Protein AF-A0A939LX01-F1 (afdb_monomer)

Foldseek 3Di:
DDDPVLLVLLVVLCVQQDDVPPPVLVVCCVVPNSNVSLVCLQVVDDDPVDDPVRSVVSSVRRNVSSPPVNSVVVVVVCVVVVHDDDDPPDPPPPPPPPVVVPPVPPDDDPPDDVVPPDPPPPDD

Radius of gyration: 18.38 Å; Cα contacts (8 Å, |Δi|>4): 75; chains: 1; bounding box: 56×34×45 Å

pLDDT: mean 80.39, std 18.79, range [39.0, 97.06]

Secondary structure (DSSP, 8-state):
---HHHHHHHHHHHHHHSPTT-HHHHHHHHHH-HHHHHHHHHH-PPPTTS-HHHHHHHHHHHHHHHSHHHHHHHHHHHHHTT-----TTSTTS-TTTTGGGGGGGSSS--S--GGG--------

Mean predicted aligned error: 10.66 Å

Solvent-accessible surface area (backbone atoms only — not comparable to full-atom values): 7794 Å² total; per-residue (Å²): 128,84,49,76,65,52,46,50,53,27,46,56,40,46,63,73,26,46,63,90,85,42,65,65,62,50,52,38,33,76,74,59,34,47,49,48,40,50,48,37,45,74,67,67,57,81,56,90,92,50,54,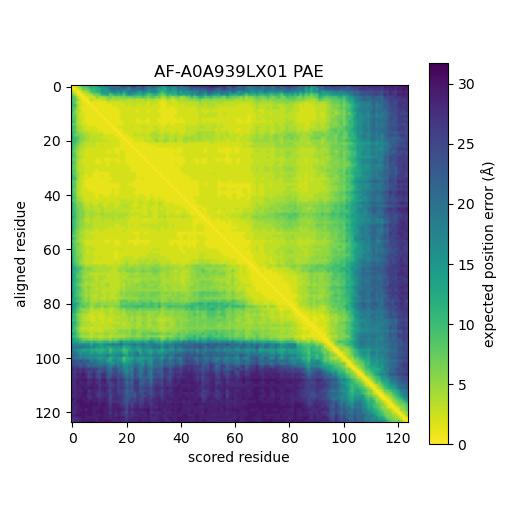69,71,63,42,53,56,49,38,70,59,28,33,74,43,59,33,68,69,52,42,50,51,52,50,51,55,34,56,78,67,74,53,80,88,80,50,91,87,39,90,85,41,67,70,84,60,62,62,63,75,65,60,85,72,69,71,98,71,87,87,76,63,83,87,72,67,71,79,79,79,79,83,130

Nearest PDB structures (foldseek):
  8sdc-assembly1_A  TM=2.779E-01  e=3.896E+00  Dechloromonas aromatica RCB

Organism: NCBI:txid1289170

Sequence (124 aa):
MPTDRGERDARIALAGACRPGDPVTGRLIDAYGTVETVAIARSGKRPALLTDAGFETWLAQVAPALDPGACEHRARLTEEQALTTLTPDDAAWPHTGLAAHGACRARGACAACPLDARPQRTDR

Structure (mmCIF, N/CA/C/O backbone):
data_AF-A0A939LX01-F1
#
_entry.id   AF-A0A939LX01-F1
#
loop_
_atom_site.group_PDB
_atom_site.id
_atom_site.type_symbol
_atom_site.label_atom_id
_atom_site.label_alt_id
_atom_site.label_comp_id
_atom_site.label_asym_id
_atom_site.label_entity_id
_atom_site.label_seq_id
_atom_site.pdbx_PDB_ins_code
_atom_site.Cartn_x
_atom_site.Cartn_y
_atom_site.Cartn_z
_atom_site.occupancy
_atom_site.B_iso_or_equiv
_atom_site.auth_seq_id
_atom_site.auth_comp_id
_atom_site.auth_asym_id
_atom_site.auth_atom_id
_atom_site.pdbx_PDB_model_num
ATOM 1 N N . MET A 1 1 ? 11.094 -12.178 9.849 1.00 40.12 1 MET A N 1
ATOM 2 C CA . MET A 1 1 ? 9.737 -12.477 9.352 1.00 40.12 1 MET A CA 1
ATOM 3 C C . MET A 1 1 ? 8.837 -11.342 9.805 1.00 40.12 1 MET A C 1
ATOM 5 O O . MET A 1 1 ? 8.866 -11.071 11.004 1.00 40.12 1 MET A O 1
ATOM 9 N N . PRO A 1 2 ? 8.146 -10.618 8.907 1.00 53.41 2 PRO A N 1
ATOM 10 C CA . PRO A 1 2 ? 7.139 -9.654 9.339 1.00 53.41 2 PRO A CA 1
ATOM 11 C C . PRO A 1 2 ? 6.099 -10.386 10.195 1.00 53.41 2 PRO A C 1
ATOM 13 O O . PRO A 1 2 ? 5.756 -11.531 9.912 1.00 53.41 2 PRO A O 1
ATOM 16 N N . THR A 1 3 ? 5.681 -9.769 11.295 1.00 66.06 3 THR A N 1
ATOM 17 C CA . THR A 1 3 ? 4.610 -10.314 12.132 1.00 66.06 3 THR A CA 1
ATOM 18 C C . THR A 1 3 ? 3.285 -10.204 11.376 1.00 66.06 3 THR A C 1
ATOM 20 O O . THR A 1 3 ? 3.114 -9.271 10.591 1.00 66.06 3 THR A O 1
ATOM 23 N N . ASP A 1 4 ? 2.327 -11.096 11.639 1.00 73.25 4 ASP A N 1
ATOM 24 C CA . ASP A 1 4 ? 0.997 -11.057 10.998 1.00 73.25 4 ASP A CA 1
ATOM 25 C C . ASP A 1 4 ? 0.321 -9.679 11.141 1.00 73.25 4 ASP A C 1
ATOM 27 O O . ASP A 1 4 ? -0.363 -9.200 10.238 1.00 73.25 4 ASP A O 1
ATOM 31 N N . ARG A 1 5 ? 0.593 -8.987 12.258 1.00 80.50 5 ARG A N 1
ATOM 32 C CA . ARG A 1 5 ? 0.166 -7.601 12.492 1.00 80.50 5 ARG A CA 1
ATOM 33 C C . ARG A 1 5 ? 0.805 -6.611 11.513 1.00 80.50 5 ARG A C 1
ATOM 35 O O . ARG A 1 5 ? 0.096 -5.794 10.943 1.00 80.50 5 ARG A O 1
ATOM 42 N N . GLY A 1 6 ? 2.118 -6.692 11.291 1.00 87.06 6 GLY A N 1
ATOM 43 C CA . GLY A 1 6 ? 2.819 -5.783 10.380 1.00 87.06 6 GLY A CA 1
ATOM 44 C C . GLY A 1 6 ? 2.374 -5.940 8.924 1.00 87.06 6 GLY A C 1
ATOM 45 O O . GLY A 1 6 ? 2.219 -4.947 8.218 1.00 87.06 6 GLY A O 1
ATOM 46 N N . GLU A 1 7 ? 2.107 -7.175 8.493 1.00 89.62 7 GLU A N 1
ATOM 47 C CA . GLU A 1 7 ? 1.551 -7.463 7.164 1.00 89.62 7 GLU A CA 1
ATOM 48 C C . GLU A 1 7 ? 0.134 -6.887 7.010 1.00 89.62 7 GLU A C 1
ATOM 50 O O . GLU A 1 7 ? -0.167 -6.225 6.013 1.00 89.62 7 GLU A O 1
ATOM 55 N N . ARG A 1 8 ? -0.728 -7.076 8.019 1.00 89.50 8 ARG A N 1
ATOM 56 C CA . ARG A 1 8 ? -2.073 -6.487 8.045 1.00 89.50 8 ARG A CA 1
ATOM 57 C C . ARG A 1 8 ? -2.021 -4.965 7.917 1.00 89.50 8 ARG A C 1
ATOM 59 O O . ARG A 1 8 ? -2.693 -4.402 7.053 1.00 89.50 8 ARG A O 1
ATOM 66 N N . ASP A 1 9 ? -1.222 -4.310 8.753 1.00 89.19 9 ASP A N 1
ATOM 67 C CA . ASP A 1 9 ? -1.140 -2.850 8.794 1.00 89.19 9 ASP A CA 1
ATOM 68 C C . ASP A 1 9 ? -0.612 -2.293 7.463 1.00 89.19 9 ASP A C 1
ATOM 70 O O . ASP A 1 9 ? -1.153 -1.319 6.935 1.00 89.19 9 ASP A O 1
ATOM 74 N N . ALA A 1 10 ? 0.379 -2.958 6.859 1.00 92.25 10 ALA A N 1
ATOM 75 C CA . ALA A 1 10 ? 0.899 -2.590 5.546 1.00 92.25 10 ALA A CA 1
ATOM 76 C C . ALA A 1 10 ? -0.162 -2.708 4.438 1.00 92.25 10 ALA A C 1
ATOM 78 O O . ALA A 1 10 ? -0.283 -1.800 3.611 1.00 92.25 10 ALA A O 1
ATOM 79 N N . ARG A 1 11 ? -0.982 -3.769 4.439 1.00 91.94 11 ARG A N 1
ATOM 80 C CA . ARG A 1 11 ? -2.102 -3.922 3.492 1.00 91.94 11 ARG A CA 1
ATOM 81 C C . ARG A 1 11 ? -3.122 -2.798 3.632 1.00 91.94 11 ARG A C 1
ATOM 83 O O . ARG A 1 11 ? -3.526 -2.222 2.625 1.00 91.94 11 ARG A O 1
ATOM 90 N N . ILE A 1 12 ? -3.508 -2.457 4.860 1.00 90.44 12 ILE A N 1
ATOM 91 C CA . ILE A 1 12 ? -4.475 -1.381 5.140 1.00 90.44 12 ILE A CA 1
ATOM 92 C C . ILE A 1 12 ? -3.916 -0.016 4.715 1.00 90.44 12 ILE A C 1
ATOM 94 O O . ILE A 1 12 ? -4.627 0.811 4.127 1.00 90.44 12 ILE A O 1
ATOM 98 N N . ALA A 1 13 ? -2.632 0.226 4.982 1.00 91.69 13 ALA A N 1
ATOM 99 C CA . ALA A 1 13 ? -1.962 1.454 4.587 1.00 91.69 13 ALA A CA 1
ATOM 100 C C . ALA A 1 13 ? -1.948 1.596 3.056 1.00 91.69 13 ALA A C 1
ATOM 102 O O . ALA A 1 13 ? -2.442 2.600 2.536 1.00 91.69 13 ALA A O 1
ATOM 103 N N . LEU A 1 14 ? -1.489 0.561 2.338 1.00 93.38 14 LEU A N 1
ATOM 104 C CA . LEU A 1 14 ? -1.448 0.535 0.873 1.00 93.38 14 LEU A CA 1
ATOM 105 C C . LEU A 1 14 ? -2.840 0.643 0.247 1.00 93.38 14 LEU A C 1
ATOM 107 O O . LEU A 1 14 ? -2.998 1.386 -0.718 1.00 93.38 14 LEU A O 1
ATOM 111 N N . ALA A 1 15 ? -3.851 -0.030 0.803 1.00 91.19 15 ALA A N 1
ATOM 112 C CA . ALA 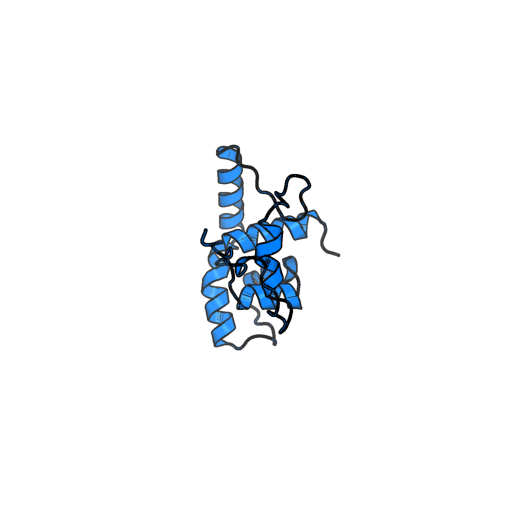A 1 15 ? -5.222 0.022 0.296 1.00 91.19 15 ALA A CA 1
ATOM 113 C C . ALA A 1 15 ? -5.814 1.439 0.324 1.00 91.19 15 ALA A C 1
ATOM 115 O O . ALA A 1 15 ? -6.571 1.799 -0.572 1.00 91.19 15 ALA A O 1
ATOM 116 N N . GLY A 1 16 ? -5.460 2.253 1.324 1.00 90.00 16 GLY A N 1
ATOM 117 C CA . GLY A 1 16 ? -5.905 3.649 1.376 1.00 90.00 16 GLY A CA 1
ATOM 118 C C . GLY A 1 16 ? -4.995 4.643 0.656 1.00 90.00 16 GLY A C 1
ATOM 119 O O . GLY A 1 16 ? -5.410 5.777 0.448 1.00 90.00 16 GLY A O 1
ATOM 120 N N . ALA A 1 17 ? -3.773 4.247 0.292 1.00 92.38 17 ALA A N 1
ATOM 121 C CA . ALA A 1 17 ? -2.819 5.118 -0.394 1.00 92.38 17 ALA A CA 1
ATOM 122 C C . ALA A 1 17 ? -2.776 4.899 -1.914 1.00 92.38 17 ALA A C 1
ATOM 124 O O . ALA A 1 17 ? -2.446 5.812 -2.667 1.00 92.38 17 ALA A O 1
ATOM 125 N N . CYS A 1 18 ? -3.092 3.691 -2.380 1.00 93.06 18 CYS A N 1
ATOM 126 C CA . CYS A 1 18 ? -2.969 3.308 -3.780 1.00 93.06 18 CYS A CA 1
ATOM 127 C C . CYS A 1 18 ? -4.327 3.284 -4.476 1.00 93.06 18 CYS A C 1
ATOM 129 O O . CYS A 1 18 ? -5.344 2.892 -3.904 1.00 93.06 18 CYS A O 1
ATOM 131 N N . ARG A 1 19 ? -4.329 3.611 -5.771 1.00 88.12 19 ARG A N 1
ATOM 132 C CA . ARG A 1 19 ? -5.506 3.374 -6.609 1.00 88.12 19 ARG A CA 1
ATOM 133 C C . ARG A 1 19 ? -5.756 1.865 -6.743 1.00 88.12 19 ARG A C 1
ATOM 135 O O . ARG A 1 19 ? -4.798 1.112 -6.948 1.00 88.12 19 ARG A O 1
ATOM 142 N N . PRO A 1 20 ? -7.019 1.407 -6.691 1.00 87.31 20 PRO A N 1
ATOM 143 C CA . PRO A 1 20 ? -7.346 0.018 -6.982 1.00 87.31 20 PRO A CA 1
ATOM 144 C C . PRO A 1 20 ? -6.797 -0.404 -8.349 1.00 87.31 20 PRO A C 1
ATOM 146 O O . PRO A 1 20 ? -7.013 0.269 -9.356 1.00 87.31 20 PRO A O 1
ATOM 149 N N . GLY A 1 21 ? -6.069 -1.520 -8.380 1.00 86.00 21 GLY A N 1
ATOM 150 C CA . GLY A 1 21 ? -5.480 -2.055 -9.607 1.00 86.00 21 GLY A CA 1
ATOM 151 C C . GLY A 1 21 ? -4.214 -1.347 -10.103 1.00 86.00 21 GLY A C 1
ATOM 152 O O . GLY A 1 21 ? -3.769 -1.684 -11.206 1.00 86.00 21 GLY A O 1
ATOM 153 N N . ASP A 1 22 ? -3.620 -0.433 -9.320 1.00 91.25 22 ASP A N 1
ATOM 154 C CA . ASP A 1 22 ? -2.364 0.232 -9.680 1.00 91.25 22 ASP A CA 1
ATOM 155 C C . ASP A 1 22 ? -1.268 -0.798 -10.037 1.00 91.25 22 ASP A C 1
ATOM 157 O O . ASP A 1 22 ? -0.926 -1.667 -9.223 1.00 91.25 22 ASP A O 1
ATOM 161 N N . PRO A 1 23 ? -0.733 -0.765 -11.271 1.00 91.50 23 PRO A N 1
ATOM 162 C CA . PRO A 1 23 ? 0.184 -1.794 -11.740 1.00 91.50 23 PRO A CA 1
ATOM 163 C C . PRO A 1 23 ? 1.573 -1.693 -11.103 1.00 91.50 23 PRO A C 1
ATOM 165 O O . PRO A 1 23 ? 2.261 -2.711 -11.039 1.00 91.50 23 PRO A O 1
ATOM 168 N N . VAL A 1 24 ? 1.998 -0.511 -10.645 1.00 95.44 24 VAL A N 1
ATOM 169 C CA . VAL A 1 24 ? 3.309 -0.327 -10.008 1.00 95.44 24 VAL A CA 1
ATOM 170 C C . VAL A 1 24 ? 3.269 -0.884 -8.592 1.00 95.44 24 VAL A C 1
ATOM 172 O O . VAL A 1 24 ? 4.102 -1.724 -8.260 1.00 95.44 24 VAL A O 1
ATOM 175 N N . THR A 1 25 ? 2.250 -0.524 -7.808 1.00 95.25 25 THR A N 1
ATOM 176 C CA . THR A 1 25 ? 2.012 -1.103 -6.482 1.00 95.25 25 THR A CA 1
ATOM 177 C C . THR A 1 25 ? 1.883 -2.621 -6.564 1.00 95.25 25 THR A C 1
ATOM 179 O O . THR A 1 25 ? 2.534 -3.318 -5.794 1.00 95.25 25 THR A O 1
ATOM 182 N N . GLY A 1 26 ? 1.113 -3.149 -7.525 1.00 93.75 26 GLY A N 1
ATOM 183 C CA . GLY A 1 26 ? 0.980 -4.598 -7.711 1.00 93.75 26 GLY A CA 1
ATOM 184 C C . GLY A 1 26 ? 2.325 -5.291 -7.951 1.00 93.75 26 GLY A C 1
ATOM 185 O O . GLY A 1 26 ? 2.655 -6.244 -7.255 1.00 93.75 26 GLY A O 1
ATOM 186 N N . ARG A 1 27 ? 3.152 -4.761 -8.865 1.00 94.81 27 ARG A N 1
ATOM 187 C CA . ARG A 1 27 ? 4.497 -5.308 -9.129 1.00 94.81 27 ARG A CA 1
ATOM 188 C C . ARG A 1 27 ? 5.419 -5.240 -7.914 1.00 94.81 27 ARG A C 1
ATOM 190 O O . ARG A 1 27 ? 6.221 -6.147 -7.723 1.00 94.81 27 ARG A O 1
ATOM 197 N N . LEU A 1 28 ? 5.343 -4.166 -7.129 1.00 96.06 28 LEU A N 1
ATOM 198 C CA . LEU A 1 28 ? 6.152 -4.018 -5.920 1.00 96.06 28 LEU A CA 1
ATOM 199 C C . LEU A 1 28 ? 5.733 -5.019 -4.841 1.00 96.06 28 LEU A C 1
ATOM 201 O O . LEU A 1 28 ? 6.601 -5.665 -4.261 1.00 96.06 28 LEU A O 1
ATOM 205 N N . ILE A 1 29 ? 4.428 -5.218 -4.637 1.00 94.94 29 ILE A N 1
ATOM 206 C CA . ILE A 1 29 ? 3.910 -6.229 -3.708 1.00 94.94 29 ILE A CA 1
ATOM 207 C C . ILE A 1 29 ? 4.332 -7.633 -4.153 1.00 94.94 29 ILE A C 1
ATOM 209 O O . ILE A 1 29 ? 4.816 -8.399 -3.325 1.00 94.94 29 ILE A O 1
ATOM 213 N N . ASP A 1 30 ? 4.218 -7.954 -5.444 1.00 94.00 30 ASP A N 1
ATOM 214 C CA . ASP A 1 30 ? 4.619 -9.262 -5.979 1.00 94.00 30 ASP A CA 1
ATOM 215 C C . ASP A 1 30 ? 6.127 -9.526 -5.810 1.00 94.00 30 ASP A C 1
ATOM 217 O O . ASP A 1 30 ? 6.538 -10.665 -5.590 1.00 94.00 30 ASP A O 1
ATOM 221 N N . ALA A 1 31 ? 6.962 -8.486 -5.924 1.00 95.62 31 ALA A N 1
ATOM 222 C CA . ALA A 1 31 ? 8.419 -8.610 -5.858 1.00 95.62 31 ALA A CA 1
ATOM 223 C C . ALA A 1 31 ? 8.989 -8.550 -4.431 1.00 95.62 31 ALA A C 1
ATOM 225 O O . ALA A 1 31 ? 9.986 -9.212 -4.147 1.00 95.62 31 ALA A O 1
ATOM 226 N N . TYR A 1 32 ? 8.392 -7.742 -3.552 1.00 95.31 32 TYR A N 1
ATOM 227 C CA . TYR A 1 32 ? 8.969 -7.382 -2.252 1.00 95.31 32 TYR A CA 1
ATOM 228 C C . TYR A 1 32 ? 8.039 -7.660 -1.061 1.00 95.31 32 TYR A C 1
ATOM 230 O O . TYR A 1 32 ? 8.491 -7.673 0.082 1.00 95.31 32 TYR A O 1
ATOM 238 N N . GLY A 1 33 ? 6.750 -7.903 -1.299 1.00 94.44 33 GLY A N 1
ATOM 239 C CA . GLY A 1 33 ? 5.731 -7.985 -0.254 1.00 94.44 33 GLY A CA 1
ATOM 240 C C . GLY A 1 33 ? 5.201 -6.612 0.172 1.00 94.44 33 GLY A C 1
ATOM 241 O O . GLY A 1 33 ? 5.717 -5.559 -0.214 1.00 94.44 33 GLY A O 1
ATOM 242 N N . THR A 1 34 ? 4.130 -6.607 0.968 1.00 95.00 34 THR A N 1
ATOM 243 C CA . THR A 1 34 ? 3.405 -5.370 1.309 1.00 95.00 34 THR A CA 1
ATOM 244 C C . THR A 1 34 ? 4.195 -4.491 2.278 1.00 95.00 34 THR A C 1
ATOM 246 O O . THR A 1 34 ? 4.318 -3.288 2.049 1.00 95.00 34 THR A O 1
ATOM 249 N N . VAL A 1 35 ? 4.803 -5.092 3.305 1.00 95.44 35 VAL A N 1
ATOM 250 C CA . VAL A 1 35 ? 5.626 -4.387 4.300 1.00 95.44 35 VAL A CA 1
ATOM 251 C C . VAL A 1 35 ? 6.797 -3.665 3.635 1.00 95.44 35 VAL A C 1
ATOM 253 O O . VAL A 1 35 ? 6.995 -2.470 3.856 1.00 95.44 35 VAL A O 1
ATOM 256 N N . GLU A 1 36 ? 7.538 -4.358 2.771 1.00 96.19 36 GLU A N 1
ATOM 257 C CA . GLU A 1 36 ? 8.678 -3.762 2.072 1.00 96.19 36 GLU A CA 1
ATOM 258 C C . GLU A 1 36 ? 8.226 -2.708 1.053 1.00 96.19 36 GLU A C 1
ATOM 260 O O . GLU A 1 36 ? 8.868 -1.675 0.903 1.00 96.19 36 GLU A O 1
ATOM 265 N N . THR A 1 37 ? 7.070 -2.893 0.408 1.00 96.69 37 THR A N 1
ATOM 266 C CA . THR A 1 37 ? 6.497 -1.874 -0.490 1.00 96.69 37 THR A CA 1
ATOM 267 C C . THR A 1 37 ? 6.200 -0.564 0.252 1.00 96.69 37 THR A C 1
ATOM 269 O O . THR A 1 37 ? 6.488 0.518 -0.264 1.00 96.69 37 THR A O 1
ATOM 272 N N . VAL A 1 38 ? 5.689 -0.636 1.487 1.00 95.69 38 VAL A N 1
ATOM 273 C CA . VAL A 1 38 ? 5.521 0.548 2.350 1.00 95.69 38 VAL A CA 1
ATOM 274 C C . VAL A 1 38 ? 6.878 1.155 2.721 1.00 95.69 38 VAL A C 1
ATOM 276 O O . VAL A 1 38 ? 7.027 2.377 2.695 1.00 95.69 38 VAL A O 1
ATOM 279 N N . ALA A 1 39 ? 7.884 0.334 3.033 1.00 95.19 39 ALA A N 1
ATOM 280 C CA . ALA A 1 39 ? 9.232 0.812 3.348 1.00 95.19 39 ALA A CA 1
ATOM 281 C C . ALA A 1 39 ? 9.898 1.522 2.154 1.00 95.19 39 ALA A C 1
ATOM 283 O O . ALA A 1 39 ? 10.525 2.571 2.322 1.00 95.19 39 ALA A O 1
ATOM 284 N N . ILE A 1 40 ? 9.703 1.016 0.935 1.00 96.50 40 ILE A N 1
ATOM 285 C CA . ILE A 1 40 ? 10.146 1.652 -0.311 1.00 96.50 40 ILE A CA 1
ATOM 286 C C . ILE A 1 40 ? 9.493 3.031 -0.469 1.00 96.50 40 ILE A C 1
ATOM 288 O O . ILE A 1 40 ? 10.194 4.014 -0.714 1.00 96.50 40 ILE A O 1
ATOM 292 N N . ALA A 1 41 ? 8.176 3.133 -0.262 1.00 95.56 41 ALA A N 1
ATOM 293 C CA . ALA A 1 41 ? 7.471 4.413 -0.338 1.00 95.56 41 ALA A CA 1
ATOM 294 C C . ALA A 1 41 ? 7.956 5.414 0.724 1.00 95.56 41 ALA A C 1
ATOM 296 O O . ALA A 1 41 ? 8.132 6.592 0.436 1.00 95.56 41 ALA A O 1
ATOM 297 N N . ARG A 1 42 ? 8.206 4.958 1.955 1.00 93.50 42 ARG A N 1
ATOM 298 C CA . ARG A 1 42 ? 8.663 5.831 3.050 1.00 93.50 42 ARG A CA 1
ATOM 299 C C . ARG A 1 42 ? 10.115 6.268 2.905 1.00 93.50 42 ARG A C 1
ATOM 301 O O . ARG A 1 42 ? 10.454 7.389 3.259 1.00 93.50 42 ARG A O 1
ATOM 308 N N . SER A 1 43 ? 10.974 5.383 2.409 1.00 94.25 43 SER A N 1
ATOM 309 C CA . SER A 1 43 ? 12.393 5.688 2.210 1.00 94.25 43 SER A CA 1
ATOM 310 C C . SER A 1 43 ? 12.646 6.556 0.980 1.00 94.25 43 SER A C 1
ATOM 312 O O . SER A 1 43 ? 13.706 7.170 0.885 1.00 94.25 43 SER A O 1
ATOM 3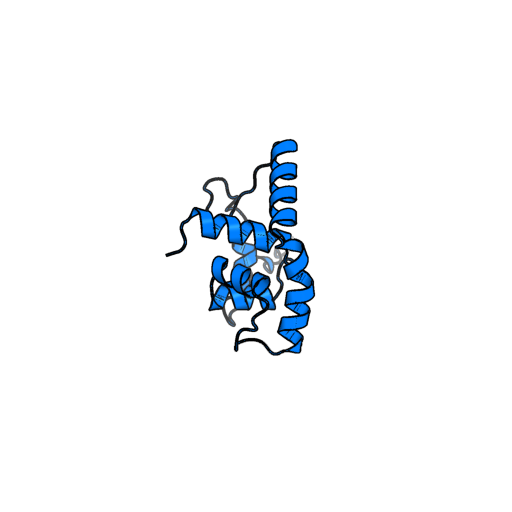14 N N . GLY A 1 44 ? 11.723 6.564 0.010 1.00 94.25 44 GLY A N 1
ATOM 315 C CA . GLY A 1 44 ? 11.928 7.215 -1.283 1.00 94.25 44 GLY A CA 1
ATOM 316 C C . GLY A 1 44 ? 13.078 6.602 -2.091 1.00 94.25 44 GLY A C 1
ATOM 317 O O . GLY A 1 44 ? 13.505 7.175 -3.091 1.00 94.25 44 GLY A O 1
ATOM 318 N N . LYS A 1 45 ? 13.603 5.438 -1.684 1.00 95.31 45 LYS A N 1
ATOM 319 C CA . LYS A 1 45 ? 14.694 4.769 -2.387 1.00 95.31 45 LYS A CA 1
ATOM 320 C C . LYS A 1 45 ? 14.127 3.929 -3.521 1.00 95.31 45 LYS A C 1
ATOM 322 O O . LYS A 1 45 ? 13.426 2.945 -3.288 1.00 95.31 45 LYS A O 1
ATOM 327 N N . ARG A 1 46 ? 14.482 4.285 -4.755 1.00 96.00 46 ARG A N 1
ATOM 328 C CA . ARG A 1 46 ? 13.999 3.568 -5.933 1.00 96.00 46 ARG A CA 1
ATOM 329 C C . ARG A 1 46 ? 14.508 2.117 -5.969 1.00 96.00 46 ARG A C 1
ATOM 331 O O . ARG A 1 46 ? 15.723 1.899 -5.941 1.00 96.00 46 ARG A O 1
ATOM 338 N N . PRO A 1 47 ? 13.619 1.123 -6.129 1.00 94.56 47 PRO A N 1
ATOM 339 C CA . PRO A 1 47 ? 14.014 -0.246 -6.427 1.00 94.56 47 PRO A CA 1
ATOM 340 C C . PRO A 1 47 ? 14.457 -0.393 -7.890 1.00 94.56 47 PRO A C 1
ATOM 342 O O . PRO A 1 47 ? 13.893 0.223 -8.795 1.00 94.56 47 PRO A O 1
ATOM 345 N N . ALA A 1 48 ? 15.422 -1.280 -8.147 1.00 94.19 48 ALA A N 1
ATOM 346 C CA . ALA A 1 48 ? 15.958 -1.521 -9.493 1.00 94.19 48 ALA A CA 1
ATOM 347 C C . ALA A 1 48 ? 14.895 -1.969 -10.518 1.00 94.19 48 ALA A C 1
ATOM 349 O O . ALA A 1 48 ? 15.071 -1.757 -11.713 1.00 94.19 48 ALA A O 1
ATOM 350 N N . LEU A 1 49 ? 13.786 -2.550 -10.044 1.00 93.81 49 LEU A N 1
ATOM 351 C CA . LEU A 1 49 ? 12.656 -3.005 -10.857 1.00 93.81 49 LEU A CA 1
ATOM 352 C C . LEU A 1 49 ? 11.937 -1.869 -11.609 1.00 93.81 49 LEU A C 1
ATOM 354 O O . LEU A 1 49 ? 11.262 -2.127 -12.605 1.00 93.81 49 LEU A O 1
ATOM 358 N N . LEU A 1 50 ? 12.037 -0.625 -11.130 1.00 94.69 50 LEU A N 1
ATOM 359 C CA . LEU A 1 50 ? 11.312 0.518 -11.682 1.00 94.69 50 LEU A CA 1
ATOM 360 C C . LEU A 1 50 ? 12.256 1.513 -12.357 1.00 94.69 50 LEU A C 1
ATOM 362 O O . LEU A 1 50 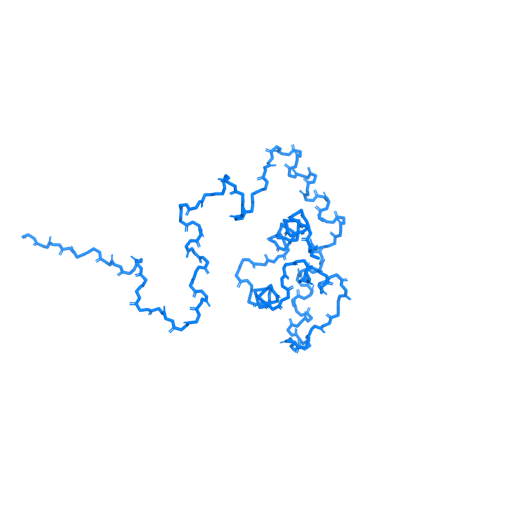? 13.362 1.762 -11.884 1.00 94.69 50 LEU A O 1
ATOM 366 N N . THR A 1 51 ? 11.778 2.133 -13.436 1.00 96.31 51 THR A N 1
ATOM 367 C CA . THR A 1 51 ? 12.387 3.332 -14.038 1.00 96.31 51 THR A CA 1
ATOM 368 C C . THR A 1 51 ? 12.289 4.523 -13.084 1.00 96.31 51 THR A C 1
ATOM 370 O O . THR A 1 51 ? 11.326 4.575 -12.318 1.00 96.31 51 THR A O 1
ATOM 373 N N . ASP A 1 52 ? 13.178 5.513 -13.205 1.00 95.62 52 ASP A N 1
ATOM 374 C CA . ASP A 1 52 ? 13.129 6.742 -12.393 1.00 95.62 52 ASP A CA 1
ATOM 375 C C . ASP A 1 52 ? 11.752 7.426 -12.469 1.00 95.62 52 ASP A C 1
ATOM 377 O O . ASP A 1 52 ? 11.056 7.509 -11.462 1.00 95.62 52 ASP A O 1
ATOM 381 N N . ALA A 1 53 ? 11.282 7.767 -13.674 1.00 96.19 53 ALA A N 1
ATOM 382 C CA . ALA A 1 53 ? 9.996 8.451 -13.864 1.00 96.19 53 ALA A CA 1
ATOM 383 C C . ALA A 1 53 ? 8.786 7.664 -13.317 1.00 96.19 53 ALA A C 1
ATOM 385 O O . ALA A 1 53 ? 7.876 8.229 -12.706 1.00 96.19 53 ALA A O 1
ATOM 386 N N . GLY A 1 54 ? 8.770 6.342 -13.525 1.00 94.69 54 GLY A N 1
ATOM 387 C CA . GLY A 1 54 ? 7.714 5.466 -13.007 1.00 94.69 54 GLY A CA 1
ATOM 388 C C . GLY A 1 54 ? 7.701 5.392 -11.479 1.00 94.69 54 GLY A C 1
ATOM 389 O O . GLY A 1 54 ? 6.629 5.393 -10.876 1.00 94.69 54 GLY A O 1
ATOM 390 N N . PHE A 1 55 ? 8.880 5.372 -10.854 1.00 96.69 55 PHE A N 1
ATOM 391 C CA . PHE A 1 55 ? 9.005 5.401 -9.403 1.00 96.69 55 PHE A CA 1
ATOM 392 C C . PHE A 1 55 ? 8.599 6.756 -8.824 1.00 96.69 55 PHE A C 1
ATOM 394 O O . PHE A 1 55 ? 7.808 6.783 -7.892 1.00 96.69 55 PHE A O 1
ATOM 401 N N . GLU A 1 56 ? 9.068 7.865 -9.394 1.00 97.06 56 GLU A N 1
ATOM 402 C CA . GLU A 1 56 ? 8.719 9.215 -8.937 1.00 97.06 56 GLU A CA 1
ATOM 403 C C . GLU A 1 56 ? 7.213 9.476 -9.028 1.00 97.06 56 GLU A C 1
ATOM 405 O O . GLU A 1 56 ? 6.612 9.980 -8.080 1.00 97.06 56 GLU A O 1
ATOM 410 N N . THR A 1 57 ? 6.582 9.064 -10.132 1.00 96.25 57 THR A N 1
ATOM 411 C CA . THR A 1 57 ? 5.129 9.199 -10.317 1.00 96.25 57 THR A CA 1
ATOM 412 C C . THR A 1 57 ? 4.357 8.405 -9.265 1.00 96.25 57 THR A C 1
ATOM 414 O O . THR A 1 57 ? 3.402 8.912 -8.679 1.00 96.25 57 THR A O 1
ATOM 417 N N . TRP A 1 58 ? 4.763 7.158 -9.021 1.00 96.25 58 TRP A N 1
ATOM 418 C CA . TRP A 1 58 ? 4.146 6.311 -8.003 1.00 96.25 58 TRP A CA 1
ATOM 419 C C . TRP A 1 58 ? 4.367 6.872 -6.593 1.00 96.25 58 TRP A C 1
ATOM 421 O O . TRP A 1 58 ? 3.422 6.986 -5.814 1.00 96.25 58 TRP A O 1
ATOM 431 N N . LEU A 1 59 ? 5.593 7.294 -6.286 1.00 96.81 59 LEU A N 1
ATOM 432 C CA . LEU A 1 59 ? 5.969 7.832 -4.986 1.00 96.81 59 LEU A CA 1
ATOM 433 C C . LEU A 1 59 ? 5.187 9.110 -4.669 1.00 96.81 59 LEU A C 1
ATOM 435 O O . LEU A 1 59 ? 4.638 9.228 -3.577 1.00 96.81 59 LEU A O 1
ATOM 439 N N . ALA A 1 60 ? 5.065 10.026 -5.632 1.00 95.62 60 ALA A N 1
ATOM 440 C CA . ALA A 1 60 ? 4.293 11.257 -5.477 1.00 95.62 60 ALA A CA 1
ATOM 441 C C . ALA A 1 60 ? 2.803 10.996 -5.195 1.00 95.62 60 ALA A C 1
ATOM 443 O O . ALA A 1 60 ? 2.166 11.774 -4.488 1.00 95.62 60 ALA A O 1
ATOM 444 N N . GLN A 1 61 ? 2.246 9.901 -5.725 1.00 93.56 61 GLN A N 1
ATOM 445 C CA . GLN A 1 61 ? 0.858 9.505 -5.470 1.00 93.56 61 GLN A CA 1
ATOM 446 C C . GLN A 1 61 ? 0.682 8.859 -4.093 1.00 93.56 61 GLN A C 1
ATOM 448 O O . GLN A 1 61 ? -0.300 9.133 -3.409 1.00 93.56 61 GLN A O 1
ATOM 453 N N . VAL A 1 62 ? 1.616 7.995 -3.693 1.00 94.69 62 VAL A N 1
ATOM 454 C CA . VAL A 1 62 ? 1.433 7.082 -2.558 1.00 94.69 62 VAL A CA 1
ATOM 455 C C . VAL A 1 62 ? 2.013 7.636 -1.255 1.00 94.69 62 VAL A C 1
ATOM 457 O O . VAL A 1 62 ? 1.395 7.485 -0.200 1.00 94.69 62 VAL A O 1
ATOM 460 N N . ALA A 1 63 ? 3.174 8.295 -1.299 1.00 93.88 63 ALA A N 1
ATOM 461 C CA . ALA A 1 63 ? 3.888 8.740 -0.101 1.00 93.88 63 ALA A CA 1
ATOM 462 C C . ALA A 1 63 ? 3.066 9.669 0.816 1.00 93.88 63 ALA A C 1
ATOM 464 O O . ALA A 1 63 ? 3.066 9.415 2.021 1.00 93.88 63 ALA A O 1
ATOM 465 N N . PRO A 1 64 ? 2.307 10.667 0.309 1.00 91.94 64 PRO A N 1
ATOM 466 C CA . PRO A 1 64 ? 1.523 11.552 1.176 1.00 91.94 64 PRO A CA 1
ATOM 467 C C . PRO A 1 64 ? 0.484 10.813 2.030 1.00 91.94 64 PRO A C 1
ATOM 469 O O . PRO A 1 64 ? 0.217 11.203 3.162 1.00 91.94 64 PRO A O 1
ATOM 472 N N . ALA A 1 65 ? -0.092 9.728 1.505 1.00 88.88 65 ALA A N 1
ATOM 473 C CA . ALA A 1 65 ? -1.116 8.941 2.189 1.00 88.88 65 ALA A CA 1
ATOM 474 C C . ALA A 1 65 ? -0.544 7.832 3.095 1.00 88.88 65 ALA A C 1
ATOM 476 O O . ALA A 1 65 ? -1.290 7.254 3.888 1.00 88.88 65 ALA A O 1
ATOM 477 N N . LEU A 1 66 ? 0.758 7.531 2.977 1.00 91.50 66 LEU A N 1
ATOM 478 C CA . LEU A 1 66 ? 1.495 6.587 3.832 1.00 91.50 66 LEU A CA 1
ATOM 479 C C . LEU A 1 66 ? 2.279 7.264 4.967 1.00 91.50 66 LEU A C 1
ATOM 481 O O . LEU A 1 66 ? 2.935 6.566 5.758 1.00 91.50 66 LEU A O 1
ATOM 485 N N . ASP A 1 67 ? 2.206 8.594 5.047 1.00 86.88 67 ASP A N 1
ATOM 486 C CA . ASP A 1 67 ? 2.684 9.362 6.190 1.00 86.88 67 ASP A CA 1
ATOM 487 C C . ASP A 1 67 ? 2.096 8.782 7.497 1.00 86.88 67 ASP A C 1
ATOM 489 O O . ASP A 1 67 ? 0.896 8.479 7.541 1.00 86.88 67 ASP A O 1
ATOM 493 N N . PRO A 1 68 ? 2.911 8.571 8.551 1.00 83.12 68 PRO A N 1
ATOM 494 C CA . PRO A 1 68 ? 2.434 7.995 9.806 1.00 83.12 68 PRO A CA 1
ATOM 495 C C . PRO A 1 68 ? 1.255 8.759 10.418 1.00 83.12 68 PRO A C 1
ATOM 497 O O . PRO A 1 68 ? 0.280 8.128 10.817 1.00 83.12 68 PRO A O 1
ATOM 500 N N . GLY A 1 69 ? 1.289 10.094 10.405 1.00 85.25 69 GLY A N 1
ATOM 501 C CA . GLY A 1 69 ? 0.207 10.927 10.926 1.00 85.25 69 GLY A CA 1
ATOM 502 C C . GLY A 1 69 ? -1.071 10.806 10.095 1.00 85.25 69 GLY A C 1
ATOM 503 O O . GLY A 1 69 ? -2.166 10.719 10.650 1.00 85.25 69 GLY A O 1
ATOM 504 N N . ALA A 1 70 ? -0.953 10.713 8.767 1.00 84.88 70 ALA A N 1
ATOM 505 C CA . ALA A 1 70 ? -2.100 10.451 7.894 1.00 84.88 70 ALA A CA 1
ATOM 506 C C . ALA A 1 70 ? -2.711 9.056 8.135 1.00 84.88 70 ALA A C 1
ATOM 508 O O . ALA A 1 70 ? -3.937 8.902 8.145 1.00 84.88 70 ALA A O 1
ATOM 509 N N . CYS A 1 71 ? -1.875 8.038 8.360 1.00 85.12 71 CYS A N 1
ATOM 510 C CA . CYS A 1 71 ? -2.323 6.682 8.682 1.00 85.12 71 CYS A CA 1
ATOM 511 C C . CYS A 1 71 ? -3.028 6.622 10.045 1.00 85.12 71 CYS A C 1
ATOM 513 O O . CYS A 1 71 ? -4.115 6.051 10.141 1.00 85.12 71 CYS A O 1
ATOM 515 N N . GLU A 1 72 ? -2.449 7.244 11.075 1.00 86.38 72 GLU A N 1
ATOM 516 C CA . GLU A 1 72 ? -3.034 7.336 12.418 1.00 86.38 72 GLU A CA 1
ATOM 517 C C . GLU A 1 72 ? -4.364 8.089 12.402 1.00 86.38 72 GLU A C 1
ATOM 519 O O . GLU A 1 72 ? -5.346 7.632 12.986 1.00 86.38 72 GLU A O 1
ATOM 524 N N . HIS A 1 73 ? -4.437 9.204 11.671 1.00 87.38 73 HIS A N 1
ATOM 525 C CA . HIS A 1 73 ? -5.674 9.961 11.526 1.00 87.38 73 HIS A CA 1
ATOM 526 C C . HIS A 1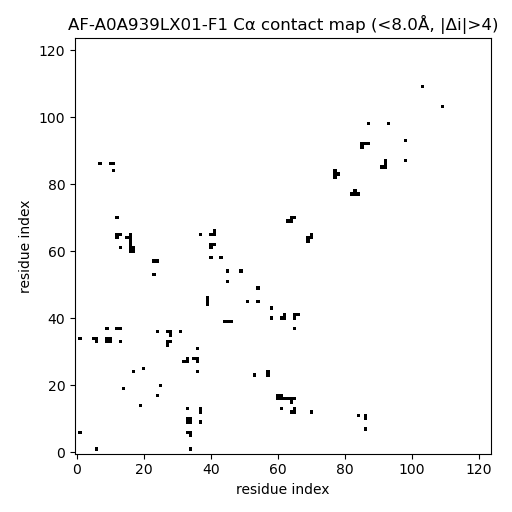 73 ? -6.792 9.115 10.898 1.00 87.38 73 HIS A C 1
ATOM 528 O O . HIS A 1 73 ? -7.910 9.088 11.410 1.00 87.38 73 HIS A O 1
ATOM 534 N N . ARG A 1 74 ? -6.490 8.367 9.829 1.00 87.50 74 ARG A N 1
ATOM 535 C CA . ARG A 1 74 ? -7.448 7.446 9.195 1.00 87.50 74 ARG A CA 1
ATOM 536 C C . ARG A 1 74 ? -7.896 6.329 10.137 1.00 87.50 74 ARG A C 1
ATOM 538 O O . ARG A 1 74 ? -9.083 6.004 10.160 1.00 87.50 74 ARG A O 1
ATOM 545 N N . ALA A 1 75 ? -6.967 5.741 10.893 1.00 85.00 75 ALA A N 1
ATOM 546 C CA . ALA A 1 75 ? -7.284 4.702 11.870 1.00 85.00 75 ALA A CA 1
ATOM 547 C C . ALA A 1 75 ? -8.238 5.241 12.944 1.00 85.00 75 ALA A C 1
ATOM 549 O O . ALA A 1 75 ? -9.303 4.668 13.162 1.00 85.00 75 ALA A O 1
ATOM 550 N N . ARG A 1 76 ? -7.929 6.417 13.501 1.00 88.19 76 ARG A N 1
ATOM 551 C CA . ARG A 1 76 ? -8.775 7.098 14.482 1.00 88.19 76 ARG A CA 1
ATOM 552 C C . ARG A 1 76 ? -10.180 7.386 13.946 1.00 88.19 76 ARG A C 1
ATOM 554 O O . ARG A 1 76 ? -11.155 7.089 14.625 1.00 88.19 76 ARG A O 1
ATOM 561 N N . LEU A 1 77 ? -10.301 7.923 12.730 1.00 89.31 77 LEU A N 1
ATOM 562 C CA . LEU A 1 77 ? -11.613 8.170 12.117 1.00 89.31 77 LEU A CA 1
ATOM 563 C C . LEU A 1 77 ? -12.413 6.874 11.926 1.00 89.31 77 LEU A C 1
ATOM 565 O O . LEU A 1 77 ? -13.629 6.871 12.083 1.00 89.31 77 LEU A O 1
ATOM 569 N N . THR A 1 78 ? -11.741 5.772 11.596 1.00 87.56 78 THR A N 1
ATOM 570 C CA . THR A 1 78 ? -12.382 4.457 11.441 1.00 87.56 78 THR A CA 1
ATOM 571 C C . THR A 1 78 ? -12.959 3.977 12.778 1.00 87.56 78 THR A C 1
ATOM 573 O O . THR A 1 78 ? -14.113 3.550 12.828 1.00 87.56 78 THR A O 1
ATOM 576 N N . GLU A 1 79 ? -12.198 4.122 13.867 1.00 88.25 79 GLU A N 1
ATOM 577 C CA . GLU A 1 79 ? -12.633 3.784 15.229 1.00 88.25 79 GLU A CA 1
ATOM 578 C C . GLU A 1 79 ? -13.788 4.671 15.715 1.00 88.25 79 GLU A C 1
ATOM 580 O O . GLU A 1 79 ? -14.792 4.158 16.207 1.00 88.25 79 GLU A O 1
ATOM 585 N N . GLU A 1 80 ? -13.689 5.992 15.529 1.00 92.44 80 GLU A N 1
ATOM 586 C CA . GLU A 1 80 ? -14.727 6.958 15.922 1.00 92.44 80 GLU A CA 1
ATOM 587 C C . GLU A 1 80 ? -16.072 6.700 15.223 1.00 92.44 80 GLU A C 1
ATOM 589 O O . GLU A 1 80 ? -17.127 7.004 15.778 1.00 92.44 80 GLU A O 1
ATOM 594 N N . GLN A 1 81 ? -16.046 6.117 14.022 1.00 93.19 81 GLN A N 1
ATOM 595 C CA . GLN A 1 81 ? -17.239 5.752 13.254 1.00 93.19 81 GLN A CA 1
ATOM 596 C C . GLN A 1 81 ? -17.715 4.312 13.510 1.00 93.19 81 GLN A C 1
ATOM 598 O O . GLN A 1 81 ? -18.620 3.841 12.822 1.00 93.19 81 GLN A O 1
ATOM 603 N N . ALA A 1 82 ? -17.115 3.598 14.472 1.00 90.81 82 ALA A N 1
ATOM 604 C CA . ALA A 1 82 ? -17.379 2.184 14.747 1.00 90.81 82 ALA A CA 1
ATOM 605 C C . ALA A 1 82 ? -17.258 1.283 13.497 1.00 90.81 82 ALA A C 1
ATOM 607 O O . ALA A 1 82 ? -17.940 0.263 13.370 1.00 90.81 82 ALA A O 1
ATOM 608 N N . LEU A 1 83 ? -16.383 1.661 12.560 1.00 89.69 83 LEU A N 1
ATOM 609 C CA . LEU A 1 83 ? -16.085 0.882 11.365 1.00 89.69 83 LEU A CA 1
ATOM 610 C C . LEU A 1 83 ? -14.971 -0.122 11.670 1.00 89.69 83 LEU A C 1
ATOM 612 O O . LEU A 1 83 ? -14.070 0.133 12.465 1.00 89.69 83 LEU A O 1
ATOM 616 N N . THR A 1 84 ? -15.022 -1.283 11.022 1.00 86.62 84 THR A N 1
ATOM 617 C CA . THR A 1 84 ? -13.971 -2.304 11.123 1.00 86.62 84 THR A CA 1
ATOM 618 C C . THR A 1 84 ? -13.350 -2.532 9.755 1.00 86.62 84 THR A C 1
ATOM 620 O O . THR A 1 84 ? -14.058 -2.742 8.771 1.00 86.62 84 THR A O 1
ATOM 623 N N . THR A 1 85 ? -12.021 -2.525 9.696 1.00 87.19 85 THR A N 1
ATOM 624 C CA . THR A 1 85 ? -11.279 -2.861 8.478 1.00 87.19 85 THR A CA 1
ATOM 625 C C . THR A 1 85 ? -11.020 -4.357 8.432 1.00 87.19 85 THR A C 1
ATOM 627 O O . THR A 1 85 ? -10.417 -4.898 9.360 1.00 87.19 85 THR A O 1
ATOM 630 N N . LEU A 1 86 ? -11.429 -5.002 7.340 1.00 88.31 86 LEU A N 1
ATOM 631 C CA . LEU A 1 86 ? -11.122 -6.402 7.057 1.00 88.31 86 LEU A CA 1
ATOM 632 C C . LEU A 1 86 ? -9.998 -6.508 6.014 1.00 88.31 86 LEU A C 1
ATOM 634 O O . LEU A 1 86 ? -9.914 -5.680 5.105 1.00 88.31 86 LEU A O 1
ATOM 638 N N . THR A 1 87 ? -9.155 -7.530 6.124 1.00 85.44 87 THR A N 1
ATOM 639 C CA . THR A 1 87 ? -8.202 -7.959 5.090 1.00 85.44 87 THR A CA 1
ATOM 640 C C . THR A 1 87 ? -8.600 -9.333 4.543 1.00 85.44 87 THR A C 1
ATOM 642 O O . THR A 1 87 ? -9.344 -10.055 5.203 1.00 85.44 87 THR A O 1
ATOM 645 N N . PRO A 1 88 ? -8.112 -9.735 3.354 1.00 83.06 88 PRO A N 1
ATOM 646 C CA . PRO A 1 88 ? -8.448 -11.036 2.768 1.00 83.06 88 PRO A CA 1
ATOM 647 C C . PRO A 1 88 ? -8.131 -12.269 3.627 1.00 83.06 88 PRO A C 1
ATOM 649 O O . PRO A 1 88 ? -8.679 -13.333 3.354 1.00 83.06 88 PRO A O 1
ATOM 652 N N . ASP A 1 89 ? -7.261 -12.142 4.634 1.00 83.25 89 ASP A N 1
ATOM 653 C CA . ASP A 1 89 ? -6.926 -13.235 5.559 1.00 83.25 89 ASP A CA 1
ATOM 654 C C . ASP A 1 89 ? -7.888 -13.315 6.759 1.00 83.25 89 ASP A C 1
ATOM 656 O O . ASP A 1 89 ? -7.818 -14.261 7.543 1.00 83.25 89 ASP A O 1
ATOM 660 N N . ASP A 1 90 ? -8.779 -12.333 6.933 1.00 85.75 90 ASP A N 1
ATOM 661 C CA . ASP A 1 90 ? -9.757 -12.350 8.016 1.00 85.75 90 ASP A CA 1
ATOM 662 C C . ASP A 1 90 ? -10.846 -13.386 7.756 1.00 85.75 90 ASP A C 1
ATOM 664 O O . ASP A 1 90 ? -11.440 -13.427 6.684 1.00 85.75 90 ASP A O 1
ATOM 668 N N . ALA A 1 91 ? -11.209 -14.150 8.788 1.00 86.50 91 ALA A N 1
ATOM 669 C CA . ALA A 1 91 ? -12.281 -15.145 8.698 1.00 86.50 91 ALA A CA 1
ATOM 670 C C . ALA A 1 91 ? -13.651 -14.541 8.326 1.00 86.50 91 ALA A C 1
ATOM 672 O O . ALA A 1 91 ? -14.504 -15.228 7.770 1.00 86.50 91 ALA A O 1
ATOM 673 N N . ALA A 1 92 ? -13.870 -13.260 8.639 1.00 86.75 92 ALA A N 1
ATOM 674 C CA . ALA A 1 92 ? -15.084 -12.528 8.283 1.00 86.75 92 ALA A CA 1
ATOM 675 C C . ALA A 1 92 ? -15.046 -11.947 6.855 1.00 86.75 92 ALA A C 1
ATOM 677 O O . ALA A 1 92 ? -16.020 -11.325 6.425 1.00 86.75 92 ALA A O 1
ATOM 678 N N . TRP A 1 93 ? -13.937 -12.108 6.121 1.00 84.81 93 TRP A N 1
ATOM 679 C CA . TRP A 1 93 ? -13.820 -11.618 4.755 1.00 84.81 93 TRP A CA 1
ATOM 680 C C . TRP A 1 93 ? -14.822 -12.342 3.841 1.00 84.81 93 TRP A C 1
ATOM 682 O O . TRP A 1 93 ? -14.876 -13.575 3.818 1.00 84.81 93 TRP A O 1
ATOM 692 N N . PRO A 1 94 ? -15.621 -11.615 3.042 1.00 81.31 94 PRO A N 1
ATOM 693 C CA . PRO A 1 94 ? -16.578 -12.237 2.138 1.00 81.31 94 PRO A CA 1
ATOM 694 C C . PRO A 1 94 ? -15.848 -12.934 0.978 1.00 81.31 94 PRO A C 1
ATOM 696 O O . PRO A 1 94 ? -15.544 -12.338 -0.057 1.00 81.31 94 PRO A O 1
ATOM 699 N N . HIS A 1 95 ? -15.580 -14.234 1.129 1.00 74.50 95 HIS A N 1
ATOM 700 C CA . HIS A 1 95 ? -14.957 -15.066 0.090 1.00 74.50 95 HIS A CA 1
ATOM 701 C C . HIS A 1 95 ? -15.878 -15.321 -1.118 1.00 74.50 95 HIS A C 1
ATOM 703 O O . HIS A 1 95 ? -15.427 -15.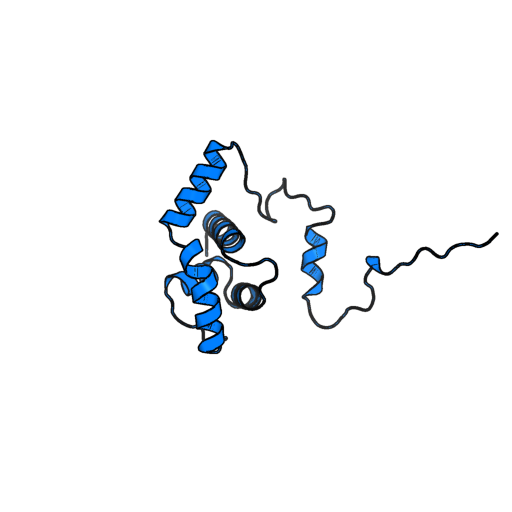760 -2.176 1.00 74.50 95 HIS A O 1
ATOM 709 N N . THR A 1 96 ? -17.168 -15.007 -0.996 1.00 66.62 96 THR A N 1
ATOM 710 C CA . THR A 1 96 ? -18.170 -15.152 -2.053 1.00 66.62 96 THR A CA 1
ATOM 711 C C . THR A 1 96 ? -18.089 -13.981 -3.040 1.00 66.62 96 THR A C 1
ATOM 713 O O . THR A 1 96 ? -18.783 -12.978 -2.896 1.00 66.62 96 THR A O 1
ATOM 716 N N . GLY A 1 97 ? -17.215 -14.095 -4.044 1.00 59.66 97 GLY A N 1
ATOM 717 C CA . GLY A 1 97 ? -17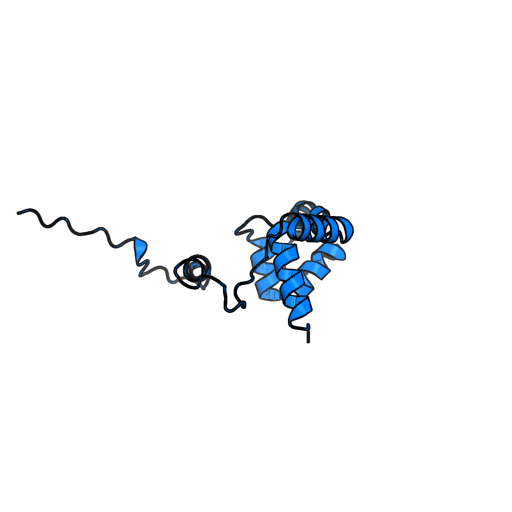.173 -13.218 -5.226 1.00 59.66 97 GLY A CA 1
ATOM 718 C C . GLY A 1 97 ? -15.997 -12.238 -5.273 1.00 59.66 97 GLY A C 1
ATOM 719 O O . GLY A 1 97 ? -15.322 -12.152 -6.295 1.00 59.66 97 GLY A O 1
ATOM 720 N N . LEU A 1 98 ? -15.664 -11.566 -4.167 1.00 63.16 98 LEU A N 1
ATOM 721 C CA . LEU A 1 98 ? -14.571 -10.576 -4.130 1.00 63.16 98 LEU A CA 1
ATOM 722 C C . LEU A 1 98 ? -13.180 -11.193 -4.338 1.00 63.16 98 LEU A C 1
ATOM 724 O O . LEU A 1 98 ? -12.352 -10.616 -5.039 1.00 63.16 98 LEU A O 1
ATOM 728 N N . ALA A 1 99 ? -12.941 -12.395 -3.806 1.00 59.78 99 ALA A N 1
ATOM 729 C CA . ALA A 1 99 ? -11.675 -13.108 -3.999 1.00 59.78 99 ALA A CA 1
ATOM 730 C C . ALA A 1 99 ? -11.406 -13.458 -5.479 1.00 59.78 99 ALA A C 1
ATOM 732 O O . ALA A 1 99 ? -10.258 -13.466 -5.922 1.00 59.78 99 ALA A O 1
ATOM 733 N N . ALA A 1 100 ? -12.460 -13.698 -6.269 1.00 57.41 100 ALA A N 1
ATOM 734 C CA . ALA A 1 100 ? -12.343 -14.087 -7.674 1.00 57.41 100 ALA A CA 1
ATOM 735 C C . ALA A 1 100 ? -11.947 -12.917 -8.594 1.00 57.41 100 ALA A C 1
ATOM 737 O O . ALA A 1 100 ? -11.297 -13.132 -9.618 1.00 57.41 100 ALA A O 1
ATOM 738 N N . HIS A 1 101 ? -12.266 -11.672 -8.222 1.00 60.44 101 HIS A N 1
ATOM 739 C CA . HIS A 1 101 ? -11.959 -10.490 -9.037 1.00 60.44 101 HIS A CA 1
ATOM 740 C C . HIS A 1 101 ? -10.456 -10.143 -9.098 1.00 60.44 101 HIS A C 1
ATOM 742 O O . HIS A 1 101 ? -10.045 -9.383 -9.974 1.00 60.44 101 HIS A O 1
ATOM 748 N N . GLY A 1 102 ? -9.618 -10.721 -8.225 1.00 53.84 102 GLY A N 1
ATOM 749 C CA . GLY A 1 102 ? -8.155 -10.564 -8.255 1.00 53.84 102 GLY A CA 1
ATOM 750 C C . GLY A 1 102 ? -7.399 -11.631 -9.062 1.00 53.84 102 GLY A C 1
ATOM 751 O O . GLY A 1 102 ? -6.239 -11.426 -9.417 1.00 53.84 102 GLY A O 1
ATOM 752 N N . ALA A 1 103 ? -8.038 -12.760 -9.390 1.00 55.97 103 ALA A N 1
ATOM 753 C CA . ALA A 1 103 ? -7.362 -13.941 -9.941 1.00 55.97 103 ALA A CA 1
ATOM 754 C C . ALA A 1 103 ? -6.921 -13.795 -11.412 1.00 55.97 103 ALA A C 1
ATOM 756 O O . ALA A 1 103 ? -6.058 -14.536 -11.882 1.00 55.97 103 ALA A O 1
ATOM 757 N N . CYS A 1 104 ? -7.448 -12.810 -12.145 1.00 50.34 104 CYS A N 1
ATOM 758 C CA . CYS A 1 104 ? -7.187 -12.654 -13.580 1.00 50.34 104 CYS A CA 1
ATOM 759 C C . CYS A 1 104 ? -5.792 -12.070 -13.926 1.00 50.34 104 CYS A C 1
ATOM 761 O O . CYS A 1 104 ? -5.516 -11.794 -15.093 1.00 50.34 104 CYS A O 1
ATOM 763 N N . ARG A 1 105 ? -4.891 -11.867 -12.949 1.00 53.34 105 ARG A N 1
ATOM 764 C CA . ARG A 1 105 ? -3.509 -11.384 -13.190 1.00 53.34 105 ARG A CA 1
ATOM 765 C C . ARG A 1 105 ? -2.457 -12.486 -13.332 1.00 53.34 105 ARG A C 1
ATOM 767 O O . ARG A 1 105 ? -1.324 -12.191 -13.712 1.00 53.34 105 ARG A O 1
ATOM 774 N N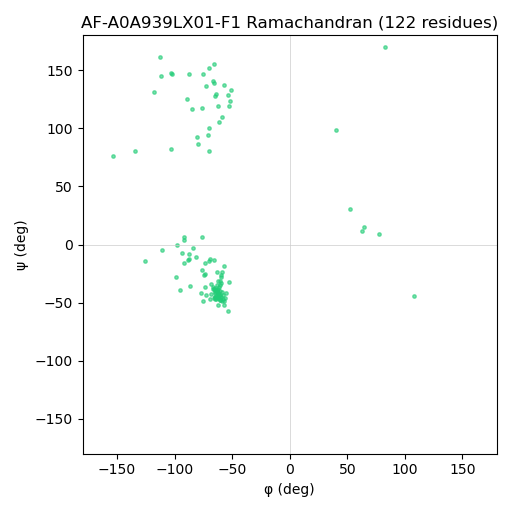 . ALA A 1 106 ? -2.804 -13.750 -13.096 1.00 43.28 106 ALA A N 1
ATOM 775 C CA . ALA A 1 106 ? -1.870 -14.855 -13.281 1.00 43.28 106 ALA A CA 1
ATOM 776 C C . ALA A 1 106 ? -1.775 -15.253 -14.770 1.00 43.28 106 ALA A C 1
ATOM 778 O O . ALA A 1 106 ? -2.547 -16.065 -15.258 1.00 43.28 106 ALA A O 1
ATOM 779 N N . ARG A 1 107 ? -0.809 -14.653 -15.481 1.00 39.00 107 ARG A N 1
ATOM 780 C CA . ARG A 1 107 ? -0.170 -15.138 -16.726 1.00 39.00 107 ARG A CA 1
ATOM 781 C C . ARG A 1 107 ? -1.091 -15.796 -17.776 1.00 39.00 107 ARG A C 1
ATOM 783 O O . ARG A 1 107 ? -1.298 -17.001 -17.764 1.00 39.00 107 ARG A O 1
ATOM 790 N N . GLY A 1 108 ? -1.490 -15.028 -18.791 1.00 46.41 108 GLY A N 1
ATOM 791 C CA . GLY A 1 108 ? -1.619 -15.542 -20.166 1.00 46.41 108 GLY A CA 1
ATOM 792 C C . GLY A 1 108 ? -2.658 -16.634 -20.460 1.00 46.41 108 GLY A C 1
ATOM 793 O O . GLY A 1 108 ? -2.584 -17.224 -21.531 1.00 46.41 108 GLY A O 1
ATOM 794 N N . ALA A 1 109 ? -3.630 -16.895 -19.587 1.00 45.53 109 ALA A N 1
ATOM 795 C CA . ALA A 1 109 ? -4.693 -17.862 -19.860 1.00 45.53 109 ALA A CA 1
ATOM 796 C C . ALA A 1 109 ? -6.067 -17.298 -19.479 1.00 45.53 109 ALA A C 1
ATOM 798 O O . ALA A 1 109 ? -6.622 -17.615 -18.433 1.00 45.53 109 ALA A O 1
ATOM 799 N N . CYS A 1 110 ? -6.638 -16.474 -20.358 1.00 41.88 110 CYS A N 1
ATOM 800 C CA . CYS A 1 110 ? -8.076 -16.220 -20.361 1.00 41.88 110 CYS A CA 1
ATOM 801 C C . CYS A 1 110 ? -8.684 -17.025 -21.517 1.00 41.88 110 CYS A C 1
ATOM 803 O O . CYS A 1 110 ? -8.837 -16.517 -22.622 1.00 41.88 110 CYS A O 1
ATOM 805 N N . ALA A 1 111 ? -8.937 -18.315 -21.287 1.00 46.72 111 ALA A N 1
ATOM 806 C CA . ALA A 1 111 ? -9.708 -19.155 -22.213 1.00 46.72 111 ALA A CA 1
ATOM 807 C C . ALA A 1 111 ? -11.075 -19.565 -21.638 1.00 46.72 111 ALA A C 1
ATOM 809 O O . ALA A 1 111 ? -11.875 -20.174 -22.338 1.00 46.72 111 ALA A O 1
ATOM 810 N N . ALA A 1 112 ? -11.372 -19.225 -20.382 1.00 49.03 112 ALA A N 1
ATOM 811 C CA . ALA A 1 112 ? -12.648 -19.557 -19.759 1.00 49.03 112 ALA A CA 1
ATOM 812 C C . ALA A 1 112 ? -12.981 -18.547 -18.656 1.00 49.03 112 ALA A C 1
ATOM 814 O O . ALA A 1 112 ? -12.8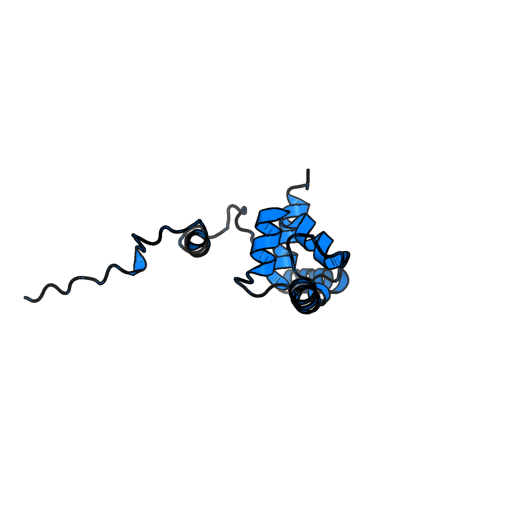18 -18.826 -17.471 1.00 49.03 112 ALA A O 1
ATOM 815 N N . CYS A 1 113 ? -13.417 -17.348 -19.045 1.00 42.25 113 CYS A N 1
ATOM 816 C CA . CYS A 1 113 ? -14.074 -16.439 -18.115 1.00 42.25 113 CYS A CA 1
ATOM 817 C C . CYS A 1 113 ? -15.515 -16.947 -17.895 1.00 42.25 113 CYS A C 1
ATOM 819 O O . CYS A 1 113 ? -16.285 -16.976 -18.856 1.00 42.25 113 CYS A O 1
ATOM 821 N N . PRO A 1 114 ? -15.928 -17.340 -16.675 1.00 49.25 114 PRO A N 1
ATOM 822 C CA . PRO A 1 114 ? -17.292 -17.824 -16.428 1.00 49.25 114 PRO A CA 1
ATOM 823 C C . PRO A 1 114 ? -18.364 -16.738 -16.618 1.00 49.25 114 PRO A C 1
ATOM 825 O O . PRO A 1 114 ? -19.548 -17.051 -16.698 1.00 49.25 114 PRO A O 1
ATOM 828 N N . LEU A 1 115 ? -17.956 -15.466 -16.696 1.00 49.84 115 LEU A N 1
ATOM 829 C CA . LEU A 1 115 ? -18.843 -14.318 -16.902 1.00 49.84 115 LEU A CA 1
ATOM 830 C C . LEU A 1 115 ? -19.234 -14.101 -18.377 1.00 49.84 115 LEU A C 1
ATOM 832 O O . LEU A 1 115 ? -20.162 -13.340 -18.633 1.00 49.84 115 LEU A O 1
ATOM 836 N N . ASP A 1 116 ? -18.593 -14.791 -19.329 1.00 46.28 116 ASP A N 1
ATOM 837 C CA . ASP A 1 116 ? -18.928 -14.725 -20.765 1.00 46.28 116 ASP A CA 1
ATOM 838 C C . ASP A 1 116 ? -19.945 -15.788 -21.212 1.00 46.28 116 ASP A C 1
ATOM 840 O O . ASP A 1 116 ? -20.294 -15.870 -22.394 1.00 46.28 116 ASP A O 1
ATOM 844 N N . ALA A 1 117 ? -20.469 -16.596 -20.287 1.00 47.69 117 ALA A N 1
ATOM 845 C CA . ALA A 1 117 ? -21.556 -17.520 -20.581 1.00 47.69 117 ALA A CA 1
ATOM 846 C C . ALA A 1 117 ? -22.859 -16.735 -20.825 1.00 47.69 117 ALA A C 1
ATOM 848 O O . ALA A 1 117 ? -23.712 -16.607 -19.947 1.00 47.69 117 ALA A O 1
ATOM 849 N N . ARG A 1 118 ? -23.022 -16.194 -22.041 1.00 41.22 118 ARG A N 1
ATOM 850 C CA . ARG A 1 118 ? -24.314 -15.710 -22.537 1.00 41.22 118 ARG A CA 1
ATOM 851 C C . ARG A 1 118 ? -25.341 -16.833 -22.348 1.00 41.22 118 ARG A C 1
ATOM 853 O O . ARG A 1 118 ? -25.126 -17.918 -22.895 1.00 41.22 118 ARG A O 1
ATOM 860 N N . PRO A 1 119 ? -26.460 -16.610 -21.637 1.00 42.62 119 PRO A N 1
ATOM 861 C CA . PRO A 1 119 ? -27.525 -17.595 -21.608 1.00 42.62 119 PRO A CA 1
ATOM 862 C C . PRO A 1 119 ? -28.060 -17.754 -23.034 1.00 42.62 119 PRO A C 1
ATOM 864 O O . PRO A 1 119 ? -28.517 -16.791 -23.654 1.00 42.62 119 PRO A O 1
ATOM 867 N N . GLN A 1 120 ? -27.956 -18.971 -23.568 1.00 48.75 120 GLN A N 1
ATOM 868 C CA . GLN A 1 120 ? -28.597 -19.360 -24.818 1.00 48.75 120 GLN A CA 1
ATOM 869 C C . GLN A 1 120 ? -30.104 -19.137 -24.631 1.00 48.75 120 GLN A C 1
ATOM 871 O O . GLN A 1 120 ? -30.743 -19.835 -23.844 1.00 48.75 120 GLN A O 1
ATOM 876 N N . ARG A 1 121 ? -30.668 -18.129 -25.310 1.00 40.00 121 ARG A N 1
ATOM 877 C CA . ARG A 1 121 ? -32.121 -18.010 -25.466 1.00 40.00 121 ARG A CA 1
ATOM 878 C C . ARG A 1 121 ? -32.578 -19.253 -26.220 1.00 40.00 121 ARG A C 1
ATOM 880 O O . ARG A 1 121 ? -32.337 -19.370 -27.416 1.00 40.00 121 ARG A O 1
ATOM 887 N N . THR A 1 122 ? -33.212 -20.178 -25.518 1.00 46.31 122 THR A N 1
ATOM 888 C CA . THR A 1 122 ? -34.028 -21.215 -26.142 1.00 46.31 122 THR A CA 1
ATOM 889 C C . THR A 1 122 ? -35.267 -20.531 -26.707 1.00 46.31 122 THR A C 1
ATOM 891 O O . THR A 1 122 ? -36.166 -20.169 -25.945 1.00 46.31 122 THR A O 1
ATOM 894 N N . ASP A 1 123 ? -35.267 -20.282 -28.015 1.00 46.88 123 ASP A N 1
ATOM 895 C CA . ASP A 1 123 ? -36.485 -19.941 -28.749 1.00 46.88 123 ASP A CA 1
ATOM 896 C C . ASP A 1 123 ? -37.416 -21.162 -28.753 1.00 46.88 123 ASP A C 1
ATOM 898 O O . ASP A 1 123 ? -36.953 -22.305 -28.826 1.00 46.88 123 ASP A O 1
ATOM 902 N N . ARG A 1 124 ? -38.713 -20.904 -28.593 1.00 48.62 124 ARG A N 1
ATOM 903 C CA . ARG A 1 124 ? -39.779 -21.903 -28.481 1.00 48.62 124 ARG A CA 1
ATOM 904 C C . ARG A 1 124 ? -40.601 -21.939 -29.758 1.00 48.62 124 ARG A C 1
ATOM 906 O O . ARG A 1 124 ? -40.832 -20.845 -30.315 1.00 48.62 124 ARG A O 1
#